Protein AF-A0A958IXX5-F1 (afdb_monomer_lite)

pLDDT: mean 87.87, std 8.1, range [67.44, 96.56]

Secondary structure (DSSP, 8-state):
-EEEEEEE---HHHHTTHHHHHHHHHHHHHHHHHH-TT-EEEEEEE-SSS-SEEEEEEE-

Radius of gyration: 12.63 Å; chains: 1; bounding box: 30×16×31 Å

Structure (mmCIF, N/CA/C/O backbone):
data_AF-A0A958IXX5-F1
#
_entry.id   AF-A0A958IXX5-F1
#
loop_
_atom_site.group_PDB
_atom_site.id
_atom_site.type_symbol
_atom_site.label_atom_id
_atom_site.label_alt_id
_atom_site.label_comp_id
_atom_site.label_asym_id
_atom_site.label_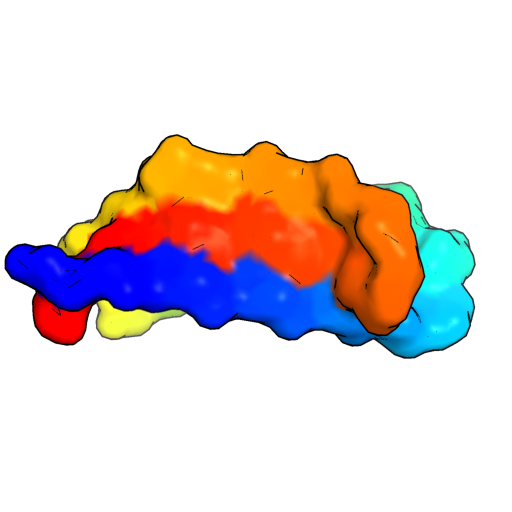entity_id
_atom_site.label_seq_id
_atom_site.pdbx_PDB_ins_code
_atom_site.Cartn_x
_atom_site.Cartn_y
_atom_site.Cartn_z
_atom_site.occupancy
_atom_site.B_iso_or_equiv
_atom_site.auth_seq_id
_atom_site.auth_comp_id
_atom_site.auth_asym_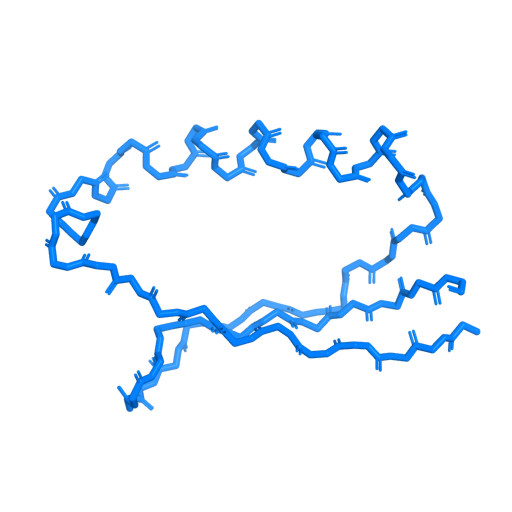id
_atom_site.auth_atom_id
_atom_site.pdbx_PDB_model_num
ATOM 1 N N . MET A 1 1 ? -16.476 3.347 9.784 1.00 81.62 1 MET A N 1
ATOM 2 C CA . MET A 1 1 ? -15.277 3.821 9.068 1.00 81.62 1 MET A CA 1
ATOM 3 C C . MET A 1 1 ? -15.565 3.797 7.586 1.00 81.62 1 MET A C 1
ATOM 5 O O . MET A 1 1 ? -16.276 2.903 7.137 1.00 81.62 1 MET A O 1
ATOM 9 N N . GLN A 1 2 ? -15.087 4.802 6.863 1.00 93.75 2 GLN A N 1
ATOM 10 C CA . GLN A 1 2 ? -15.258 4.891 5.417 1.00 93.75 2 GLN A CA 1
ATOM 11 C C . GLN A 1 2 ? -14.148 4.098 4.721 1.00 93.75 2 GLN A C 1
ATOM 13 O O . GLN A 1 2 ? -13.019 4.037 5.210 1.00 93.75 2 GLN A O 1
ATOM 18 N N . THR A 1 3 ? -14.476 3.468 3.594 1.00 96.56 3 THR A N 1
ATOM 19 C CA . THR A 1 3 ? -13.504 2.743 2.769 1.00 96.56 3 THR A CA 1
ATOM 20 C C . THR A 1 3 ? -12.961 3.670 1.695 1.00 96.56 3 THR A C 1
ATOM 22 O O . THR A 1 3 ? -13.723 4.278 0.944 1.00 96.56 3 THR A O 1
ATOM 25 N N . TYR A 1 4 ? -11.641 3.734 1.596 1.00 95.44 4 TYR A N 1
ATOM 26 C CA . TYR A 1 4 ? -10.922 4.532 0.620 1.00 95.44 4 TYR A CA 1
ATOM 27 C C . TYR A 1 4 ? -10.138 3.625 -0.323 1.00 95.44 4 TYR A C 1
ATOM 29 O O . TYR A 1 4 ? -9.643 2.565 0.069 1.00 95.44 4 TYR A O 1
ATOM 37 N N . VAL A 1 5 ? -10.019 4.070 -1.573 1.00 95.94 5 VAL A N 1
ATOM 38 C CA . VAL A 1 5 ? -9.224 3.407 -2.608 1.00 95.94 5 VAL A CA 1
ATOM 39 C C . VAL A 1 5 ? -8.174 4.390 -3.108 1.00 95.94 5 VAL A C 1
ATOM 41 O O . VAL A 1 5 ? -8.511 5.459 -3.618 1.00 95.94 5 VAL A O 1
ATOM 44 N N . LEU A 1 6 ? -6.902 4.025 -2.968 1.00 93.75 6 LEU A N 1
ATOM 45 C CA . LEU A 1 6 ? -5.767 4.791 -3.472 1.00 93.75 6 LEU A CA 1
ATOM 46 C C . LEU A 1 6 ? -5.193 4.103 -4.710 1.00 93.75 6 LEU A C 1
ATOM 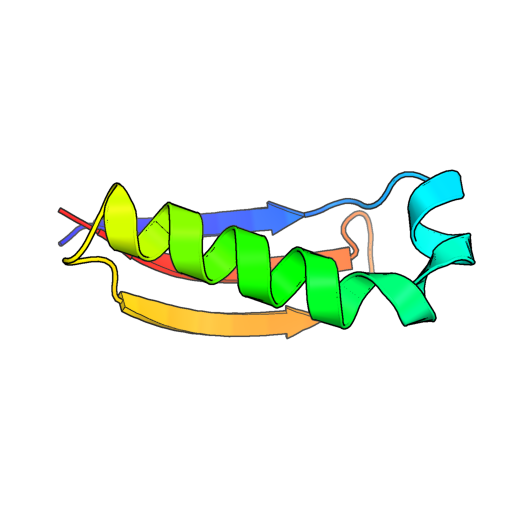48 O O . LEU A 1 6 ? -4.730 2.967 -4.650 1.00 93.75 6 LEU A O 1
ATOM 52 N N . MET A 1 7 ? -5.192 4.829 -5.826 1.00 95.50 7 MET A N 1
ATOM 53 C CA . MET A 1 7 ? -4.615 4.387 -7.094 1.00 95.50 7 MET A CA 1
ATOM 54 C C . MET A 1 7 ? -3.248 5.043 -7.279 1.00 95.50 7 MET A C 1
ATOM 56 O O . MET A 1 7 ? -3.152 6.257 -7.462 1.00 95.50 7 MET A O 1
ATOM 60 N N . THR A 1 8 ? -2.182 4.247 -7.247 1.00 91.50 8 THR A N 1
ATOM 61 C CA . THR A 1 8 ? -0.810 4.753 -7.361 1.00 91.50 8 THR A CA 1
ATOM 62 C C . THR A 1 8 ? -0.276 4.536 -8.768 1.00 91.50 8 THR A C 1
ATOM 64 O O . THR A 1 8 ? -0.240 3.409 -9.264 1.00 91.50 8 THR A O 1
ATOM 67 N N . LYS A 1 9 ? 0.202 5.619 -9.387 1.00 92.25 9 LYS A N 1
ATOM 68 C CA . LYS A 1 9 ? 0.979 5.586 -10.628 1.00 92.25 9 LYS A CA 1
ATOM 69 C C . LYS A 1 9 ? 2.410 6.023 -10.353 1.00 92.25 9 LYS A C 1
ATOM 71 O O . LYS A 1 9 ? 2.641 7.093 -9.796 1.00 92.25 9 LYS A O 1
ATOM 76 N N . LEU A 1 10 ? 3.368 5.196 -10.736 1.00 87.44 10 LEU A N 1
ATOM 77 C CA . LEU A 1 10 ? 4.783 5.487 -10.622 1.00 87.44 10 LEU A CA 1
ATOM 78 C C . LEU A 1 10 ? 5.249 6.403 -11.745 1.00 87.44 10 LEU A C 1
ATOM 80 O O . LEU A 1 10 ? 4.885 6.238 -12.911 1.00 87.44 10 LEU A O 1
ATOM 84 N N . SER A 1 11 ? 6.129 7.342 -11.397 1.00 86.81 11 SER A N 1
ATOM 85 C CA . SER A 1 11 ? 6.918 8.029 -12.411 1.00 86.81 11 SER A CA 1
ATOM 86 C C . SER A 1 11 ? 7.953 7.066 -13.017 1.00 86.81 11 SER A C 1
ATOM 88 O O . SER A 1 11 ? 8.418 6.142 -12.335 1.00 86.81 11 SER A O 1
ATOM 90 N N . PRO A 1 12 ? 8.384 7.291 -14.272 1.00 83.25 12 PRO A N 1
ATOM 91 C CA . PRO A 1 12 ? 9.404 6.464 -14.918 1.00 83.25 12 PRO A CA 1
ATOM 92 C C . PRO A 1 12 ? 10.718 6.357 -14.129 1.00 83.25 12 PRO A C 1
ATOM 94 O O . PRO A 1 12 ? 11.407 5.339 -14.204 1.00 83.25 12 PRO A O 1
ATOM 97 N N . GLU A 1 13 ? 11.084 7.390 -13.367 1.00 81.31 13 GLU A N 1
ATOM 98 C CA . GLU A 1 13 ? 12.300 7.405 -12.546 1.00 81.31 13 GLU A CA 1
ATOM 99 C C . GLU A 1 13 ? 12.174 6.491 -11.325 1.00 81.31 13 GLU A C 1
ATOM 101 O O . GLU A 1 13 ? 13.096 5.730 -11.022 1.00 81.31 13 GLU A O 1
ATOM 106 N N . MET A 1 14 ? 11.014 6.500 -10.661 1.00 74.62 14 MET A N 1
ATOM 107 C CA . MET A 1 14 ? 10.746 5.632 -9.512 1.00 74.62 14 MET A CA 1
ATOM 108 C C . MET A 1 14 ? 10.684 4.155 -9.908 1.00 74.62 14 MET A C 1
ATOM 110 O O . MET A 1 14 ? 11.158 3.301 -9.155 1.00 74.62 14 MET A O 1
ATOM 114 N N . SER A 1 15 ? 10.186 3.844 -11.108 1.00 72.94 15 SER A N 1
ATOM 115 C CA . SER A 1 15 ? 10.163 2.471 -11.632 1.00 72.94 15 SER A CA 1
ATOM 116 C C . SER A 1 15 ? 11.565 1.872 -11.798 1.00 72.94 15 SER A C 1
ATOM 118 O O . SER A 1 15 ? 11.744 0.667 -11.638 1.00 72.94 15 SER A O 1
ATOM 120 N N . LYS A 1 16 ? 12.595 2.697 -12.035 1.00 76.19 16 LYS A N 1
ATOM 121 C CA . LYS A 1 16 ? 13.996 2.240 -12.131 1.00 76.19 16 LYS A CA 1
ATOM 122 C C . LYS A 1 16 ? 14.625 1.932 -10.767 1.00 76.19 16 LYS A C 1
ATOM 124 O O . LYS A 1 16 ? 15.636 1.237 -10.702 1.00 76.19 16 LYS A O 1
ATOM 129 N N . GLN A 1 17 ? 14.033 2.417 -9.673 1.00 73.12 17 GLN A N 1
ATOM 130 C CA . GLN A 1 17 ? 14.571 2.305 -8.314 1.00 73.12 17 GLN A CA 1
ATOM 131 C C . GLN A 1 17 ? 13.781 1.334 -7.422 1.00 73.12 17 GLN A C 1
ATOM 133 O O . GLN A 1 17 ? 13.781 1.469 -6.199 1.00 73.12 17 GLN A O 1
ATOM 138 N N . ILE A 1 18 ? 13.149 0.308 -8.007 1.00 67.44 18 ILE A N 1
ATOM 139 C CA . ILE A 1 18 ? 12.332 -0.690 -7.287 1.00 67.44 18 ILE A CA 1
ATOM 140 C C . ILE A 1 18 ? 13.035 -1.274 -6.047 1.00 67.44 18 ILE A C 1
ATOM 142 O O . ILE A 1 18 ? 12.389 -1.484 -5.021 1.00 67.44 18 ILE A O 1
ATOM 146 N N . LYS A 1 19 ? 14.363 -1.460 -6.084 1.00 69.81 19 LYS A N 1
ATOM 147 C CA . LYS A 1 19 ? 15.142 -1.978 -4.942 1.00 69.81 19 LYS A CA 1
ATOM 148 C C . LYS A 1 19 ? 15.089 -1.081 -3.693 1.00 69.81 19 LYS A C 1
ATOM 150 O O . LYS A 1 19 ? 15.120 -1.602 -2.584 1.00 69.81 19 LYS A O 1
ATOM 155 N N . HIS A 1 20 ? 14.953 0.236 -3.850 1.00 69.69 20 HIS A N 1
ATOM 156 C CA . HIS A 1 20 ? 14.831 1.184 -2.730 1.00 69.69 20 HIS A CA 1
ATOM 157 C C . HIS A 1 20 ? 13.382 1.350 -2.244 1.00 69.69 20 HIS A C 1
ATOM 159 O O . HIS A 1 20 ? 13.132 1.903 -1.171 1.00 69.69 20 HIS A O 1
ATOM 165 N N . ARG A 1 21 ? 12.408 0.831 -3.001 1.00 71.75 21 ARG A N 1
ATOM 166 C CA . ARG A 1 21 ? 10.978 1.023 -2.741 1.00 71.75 21 ARG A CA 1
ATOM 167 C C . ARG A 1 21 ? 10.509 0.336 -1.461 1.00 71.75 21 ARG A C 1
ATOM 169 O O . ARG A 1 21 ? 9.647 0.870 -0.778 1.00 71.75 21 ARG A O 1
ATOM 176 N N . ALA A 1 22 ? 11.098 -0.806 -1.101 1.00 73.88 22 ALA A N 1
ATOM 177 C CA . ALA A 1 22 ? 10.735 -1.525 0.122 1.00 73.88 22 ALA A CA 1
ATOM 178 C C . ALA A 1 22 ? 11.024 -0.702 1.393 1.00 73.88 22 ALA A C 1
ATOM 180 O O . ALA A 1 22 ? 10.211 -0.683 2.314 1.00 73.88 22 ALA A O 1
ATOM 181 N N . GLN A 1 23 ? 12.151 0.019 1.435 1.00 79.00 23 GLN A N 1
ATOM 182 C CA . GLN A 1 23 ? 12.471 0.918 2.551 1.00 79.00 23 GLN A CA 1
ATOM 183 C C . GLN A 1 23 ? 11.565 2.150 2.570 1.00 79.00 23 GLN A C 1
ATOM 185 O O . GLN A 1 23 ? 11.075 2.527 3.632 1.00 79.00 23 GLN A O 1
ATOM 190 N N . LEU A 1 24 ? 11.309 2.747 1.404 1.00 77.31 24 LEU A N 1
ATOM 191 C CA . LEU A 1 24 ? 10.372 3.867 1.272 1.00 77.31 24 LEU A CA 1
ATOM 192 C C . LEU A 1 24 ? 8.954 3.487 1.718 1.00 77.31 24 LEU A C 1
ATOM 194 O O . LEU A 1 24 ? 8.329 4.243 2.454 1.00 77.31 24 LEU A O 1
ATOM 198 N N . GLY A 1 25 ? 8.479 2.298 1.341 1.00 78.81 25 GLY A N 1
ATOM 199 C CA . GLY A 1 25 ? 7.167 1.789 1.738 1.00 78.81 25 GLY A CA 1
ATOM 200 C C . GLY A 1 25 ? 7.034 1.612 3.251 1.00 78.81 25 GLY A C 1
ATOM 201 O O . GLY A 1 25 ? 6.012 1.986 3.815 1.00 78.81 25 GLY A O 1
ATOM 202 N N . ARG A 1 26 ? 8.082 1.120 3.931 1.00 81.62 26 ARG A N 1
ATOM 203 C CA . ARG A 1 26 ? 8.086 1.012 5.402 1.00 81.62 26 ARG A CA 1
ATOM 204 C C . ARG A 1 26 ? 7.986 2.375 6.079 1.00 81.62 26 ARG A C 1
ATOM 206 O O . ARG A 1 26 ? 7.105 2.558 6.909 1.00 81.62 26 ARG A O 1
ATOM 213 N N . LYS A 1 27 ? 8.821 3.336 5.669 1.00 86.00 27 LYS A N 1
ATOM 214 C CA . LYS A 1 27 ? 8.781 4.706 6.213 1.00 86.00 27 LYS A CA 1
ATOM 215 C C . LYS A 1 27 ? 7.424 5.371 5.994 1.00 86.00 27 LYS A C 1
ATOM 217 O O . LYS A 1 27 ? 6.921 6.070 6.864 1.00 86.00 27 LYS A O 1
ATOM 222 N N . TRP A 1 28 ? 6.823 5.149 4.827 1.00 85.12 28 TRP A N 1
ATOM 223 C CA . TRP A 1 28 ? 5.492 5.664 4.531 1.00 85.12 28 TRP A CA 1
ATOM 224 C C . TRP A 1 28 ? 4.424 5.038 5.436 1.00 85.12 28 TRP A C 1
ATOM 226 O O . TRP A 1 28 ? 3.616 5.766 6.003 1.00 85.12 28 TRP A O 1
ATOM 236 N N . LEU A 1 29 ? 4.450 3.714 5.630 1.00 85.19 29 LEU A N 1
ATOM 237 C CA . LEU A 1 29 ? 3.520 3.026 6.531 1.00 85.19 29 LEU A CA 1
ATOM 238 C C . LEU A 1 29 ? 3.647 3.505 7.981 1.00 85.19 29 LEU A C 1
ATOM 240 O O . LEU A 1 29 ? 2.632 3.654 8.657 1.00 85.19 29 LEU A O 1
ATOM 244 N N . GLU A 1 30 ? 4.870 3.745 8.456 1.00 89.38 30 GLU A N 1
ATOM 245 C CA . GLU A 1 30 ? 5.119 4.320 9.784 1.00 89.38 30 GLU A CA 1
ATOM 246 C C . GLU A 1 30 ? 4.463 5.698 9.909 1.00 89.38 30 GLU A C 1
ATOM 248 O O . GLU A 1 30 ? 3.645 5.911 10.800 1.00 89.38 30 GLU A O 1
ATOM 253 N N . HIS A 1 31 ? 4.708 6.586 8.945 1.00 91.12 31 HIS A N 1
ATOM 254 C CA . HIS A 1 31 ? 4.117 7.926 8.916 1.00 91.12 31 HIS A CA 1
ATOM 255 C C . HIS A 1 31 ? 2.584 7.913 8.853 1.00 91.12 31 HIS A C 1
ATOM 257 O O . HIS A 1 31 ? 1.914 8.744 9.465 1.00 91.12 31 HIS A O 1
ATOM 263 N N . VAL A 1 32 ? 2.006 6.965 8.112 1.00 89.38 32 VAL A N 1
ATOM 264 C CA . VAL A 1 32 ? 0.550 6.789 8.037 1.00 89.38 32 VAL A CA 1
ATOM 265 C C . VAL A 1 32 ? -0.014 6.358 9.389 1.00 89.38 32 VAL A C 1
ATOM 267 O O . VAL A 1 32 ? -1.006 6.934 9.827 1.00 89.38 32 VAL A O 1
ATOM 270 N N . LYS A 1 33 ? 0.634 5.414 10.081 1.00 88.31 33 LYS A N 1
ATOM 271 C CA . LY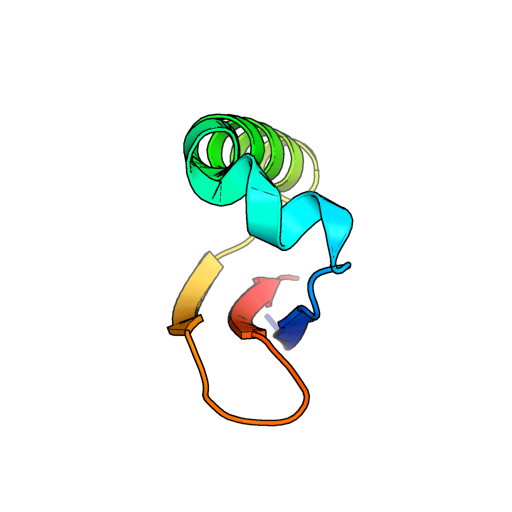S A 1 33 ? 0.219 4.986 11.426 1.00 88.31 33 LYS A CA 1
ATOM 272 C C . LYS A 1 33 ? 0.349 6.094 12.467 1.00 88.31 33 LYS A C 1
ATOM 274 O O . LYS A 1 33 ? -0.500 6.188 13.343 1.00 88.31 33 LYS A O 1
ATOM 279 N N . GLU A 1 34 ? 1.375 6.937 12.370 1.00 93.88 34 GLU A N 1
ATOM 280 C CA . GLU A 1 34 ? 1.530 8.093 13.262 1.00 93.88 34 GLU A CA 1
ATOM 281 C C . GLU A 1 34 ? 0.404 9.117 13.075 1.00 93.88 34 GLU A C 1
ATOM 283 O O . GLU A 1 34 ? -0.104 9.668 14.049 1.00 93.88 34 GLU A O 1
ATOM 288 N N . LYS A 1 35 ? -0.008 9.369 11.827 1.00 92.38 35 LYS A N 1
ATOM 289 C CA . LYS A 1 35 ? -1.037 10.371 11.510 1.00 92.38 35 LYS A CA 1
ATOM 290 C C . LYS A 1 35 ? -2.467 9.864 11.639 1.00 92.38 35 LYS A C 1
ATOM 292 O O . LYS A 1 35 ? -3.360 10.644 11.953 1.00 92.38 35 LYS A O 1
ATOM 297 N N . CYS A 1 36 ? -2.693 8.592 11.344 1.00 92.25 36 CYS A N 1
ATOM 298 C CA . CYS A 1 36 ? -3.997 7.949 11.393 1.00 92.25 36 CYS A CA 1
ATOM 299 C C . CYS A 1 36 ? -3.832 6.568 12.043 1.00 92.25 36 CYS A C 1
ATOM 301 O O . CYS A 1 36 ? -3.752 5.558 11.346 1.00 92.25 36 CYS A O 1
ATOM 303 N N . PRO A 1 37 ? -3.746 6.500 13.380 1.00 92.06 37 PRO A N 1
ATOM 304 C CA . PRO A 1 37 ? -3.491 5.245 14.089 1.00 92.06 37 PRO A CA 1
ATOM 305 C C . PRO A 1 37 ? -4.630 4.229 13.943 1.00 92.06 37 PRO A C 1
ATOM 307 O O . PRO A 1 37 ? -4.409 3.028 14.075 1.00 92.06 37 PRO A O 1
ATOM 310 N N . GLU A 1 38 ? -5.836 4.703 13.635 1.00 93.38 38 GLU A N 1
ATOM 311 C CA . GLU A 1 38 ? -7.033 3.887 13.423 1.00 93.38 38 GLU A CA 1
ATOM 312 C C . GLU A 1 38 ? -7.144 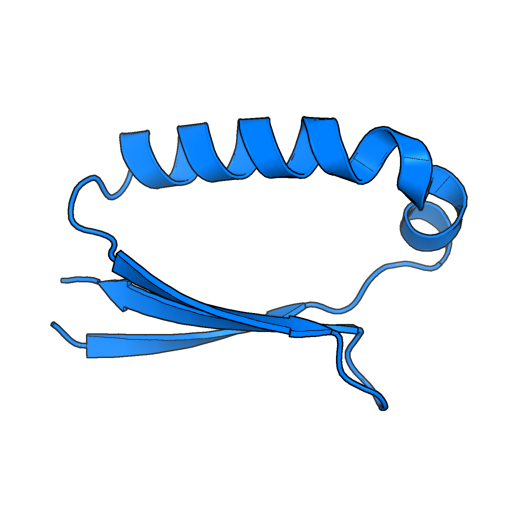3.321 11.997 1.00 93.38 38 GLU A C 1
ATOM 314 O O . GLU A 1 38 ? -8.087 2.588 11.697 1.00 93.38 38 GLU A O 1
ATOM 319 N N . VAL A 1 39 ? -6.197 3.645 11.107 1.00 93.94 39 VAL A N 1
ATOM 320 C CA . VAL A 1 39 ? -6.214 3.161 9.725 1.00 93.94 39 VAL A CA 1
ATOM 321 C C . VAL A 1 39 ? -6.070 1.642 9.670 1.00 93.94 39 VAL A C 1
ATOM 323 O O . VAL A 1 39 ? -5.167 1.044 10.264 1.00 93.94 39 VAL A O 1
ATOM 326 N N . LYS A 1 40 ? -6.930 1.000 8.882 1.00 94.19 40 LYS A N 1
ATOM 327 C CA . LYS A 1 40 ? -6.885 -0.440 8.640 1.00 94.19 40 LYS A CA 1
ATOM 328 C C . LYS A 1 40 ? -6.680 -0.713 7.160 1.00 94.19 40 LYS A C 1
ATOM 330 O O . LYS A 1 40 ? -7.569 -0.491 6.345 1.00 94.19 40 LYS A O 1
ATOM 335 N N . PHE A 1 41 ? -5.508 -1.236 6.814 1.00 92.44 41 PHE A N 1
ATOM 336 C CA . PHE A 1 41 ? -5.215 -1.692 5.457 1.00 92.44 41 PHE A CA 1
ATOM 337 C C . PHE A 1 41 ? -5.962 -2.996 5.173 1.00 92.44 41 PHE A C 1
ATOM 339 O O . PHE A 1 41 ? -5.760 -3.997 5.859 1.00 92.44 41 PHE A O 1
ATOM 346 N N . VAL A 1 42 ? -6.839 -2.965 4.173 1.00 95.31 42 VAL A N 1
ATOM 347 C CA . VAL A 1 42 ? -7.700 -4.086 3.778 1.00 95.31 42 VAL A CA 1
ATOM 348 C C . VAL A 1 42 ? -7.026 -4.923 2.699 1.00 95.31 42 VAL A C 1
ATOM 350 O O . VAL A 1 42 ? -7.003 -6.147 2.802 1.00 95.31 42 VAL A O 1
ATOM 353 N N . ALA A 1 43 ? -6.467 -4.280 1.672 1.00 94.62 43 ALA A N 1
ATOM 354 C CA . ALA A 1 43 ? -5.817 -4.978 0.569 1.00 94.62 43 ALA A CA 1
ATOM 355 C C . ALA A 1 43 ? -4.786 -4.103 -0.152 1.00 94.62 43 ALA A C 1
ATOM 357 O O . ALA A 1 43 ? -4.916 -2.880 -0.191 1.00 94.62 43 ALA A O 1
ATOM 358 N N . HIS A 1 44 ? -3.795 -4.756 -0.758 1.00 93.31 44 HIS A N 1
ATOM 359 C CA . HIS A 1 44 ? -2.789 -4.145 -1.623 1.00 93.31 44 HIS A CA 1
ATOM 360 C C . HIS A 1 44 ? -2.606 -5.014 -2.868 1.00 93.31 44 HIS A C 1
ATOM 362 O O . HIS A 1 44 ? -2.287 -6.201 -2.749 1.00 93.31 44 HIS A O 1
ATOM 368 N N . TYR A 1 45 ? -2.772 -4.427 -4.052 1.00 94.31 45 TYR A N 1
ATOM 369 C CA . TYR A 1 45 ? -2.627 -5.121 -5.329 1.00 94.31 45 TYR A CA 1
ATOM 370 C C . TYR A 1 45 ? -1.671 -4.382 -6.258 1.00 94.31 45 TYR A C 1
ATOM 372 O O . TYR A 1 45 ? -1.765 -3.168 -6.423 1.00 94.31 45 TYR A O 1
ATOM 380 N N . ALA A 1 46 ? -0.802 -5.139 -6.928 1.00 92.88 46 ALA A N 1
ATOM 381 C CA . ALA A 1 46 ? -0.184 -4.696 -8.170 1.00 92.88 46 ALA A CA 1
ATOM 382 C C . ALA A 1 46 ? -1.159 -4.992 -9.314 1.00 92.88 46 ALA A C 1
ATOM 384 O O . ALA A 1 46 ? -1.671 -6.110 -9.413 1.00 92.88 46 ALA A O 1
ATOM 385 N N . ILE A 1 47 ? -1.434 -4.000 -10.155 1.00 94.69 47 ILE A N 1
ATOM 386 C CA . ILE A 1 47 ? -2.428 -4.111 -11.227 1.00 94.69 47 ILE A CA 1
ATOM 387 C C . ILE A 1 47 ? -1.799 -3.797 -12.583 1.00 94.69 47 ILE A C 1
ATOM 389 O O . ILE A 1 47 ? -0.773 -3.129 -12.674 1.00 94.69 47 ILE A O 1
ATOM 393 N N . LEU A 1 48 ? -2.419 -4.303 -13.647 1.00 91.69 48 LEU A N 1
ATOM 394 C CA . LEU A 1 48 ? -2.048 -3.974 -15.019 1.00 91.69 48 LEU A CA 1
ATOM 395 C C . LEU A 1 48 ? -2.941 -2.838 -15.523 1.00 91.69 48 LEU A C 1
ATOM 397 O O . LEU A 1 48 ? -4.149 -2.851 -15.292 1.00 91.69 48 LEU A O 1
ATOM 401 N N . GLY A 1 49 ? -2.364 -1.881 -16.249 1.00 89.50 49 GLY A N 1
ATOM 402 C CA . GLY A 1 49 ? -3.110 -0.792 -16.876 1.00 89.50 49 GLY A CA 1
ATOM 403 C C . GLY A 1 49 ? -2.476 0.572 -16.633 1.00 89.50 49 GLY A C 1
ATOM 404 O O . GLY A 1 49 ? -1.259 0.714 -16.596 1.00 89.50 49 GLY A O 1
ATOM 405 N N . SER A 1 50 ? -3.311 1.606 -16.513 1.00 90.94 50 SER A N 1
ATOM 406 C CA . SER A 1 50 ? -2.853 2.998 -16.403 1.00 90.94 50 SER A CA 1
ATOM 407 C C . SER A 1 50 ? -2.218 3.357 -15.056 1.00 90.94 50 SER A C 1
ATOM 409 O O . SER A 1 50 ? -1.592 4.419 -14.969 1.00 90.94 50 SER A O 1
ATOM 411 N N . TYR A 1 51 ? -2.393 2.498 -14.052 1.00 94.38 51 TYR A N 1
ATOM 412 C CA . TYR A 1 51 ? -1.870 2.601 -12.693 1.00 94.38 51 TYR A CA 1
ATOM 413 C C . TYR A 1 51 ? -1.112 1.323 -12.347 1.00 94.38 51 TYR A C 1
ATOM 415 O O . TYR A 1 51 ? -1.372 0.275 -12.931 1.00 94.38 51 TYR A O 1
ATOM 423 N N . ASP A 1 52 ? -0.211 1.424 -11.376 1.00 90.94 52 ASP A N 1
ATOM 424 C CA . ASP A 1 52 ? 0.682 0.332 -10.998 1.00 90.94 52 ASP A CA 1
ATOM 425 C C . ASP A 1 52 ? 0.194 -0.400 -9.740 1.00 90.94 52 ASP A C 1
ATOM 427 O O . ASP A 1 52 ? 0.359 -1.615 -9.629 1.00 90.94 52 ASP A O 1
ATOM 431 N N . PHE A 1 53 ? -0.418 0.322 -8.790 1.00 92.12 53 PHE A N 1
ATOM 432 C CA . PHE A 1 53 ? -0.905 -0.252 -7.531 1.00 92.12 53 PHE A CA 1
ATOM 433 C C . PHE A 1 53 ? -2.278 0.280 -7.132 1.00 92.12 53 PHE A C 1
ATOM 435 O O . PHE A 1 53 ? -2.633 1.420 -7.443 1.00 92.12 53 PHE A O 1
ATOM 442 N N . LEU A 1 54 ? -3.004 -0.553 -6.393 1.00 94.88 54 LEU A N 1
ATOM 443 C CA . LEU A 1 54 ? -4.267 -0.238 -5.744 1.00 94.88 54 LEU A CA 1
ATOM 444 C C . LEU A 1 54 ? -4.173 -0.629 -4.269 1.00 94.88 54 LEU A C 1
ATOM 446 O O . LEU A 1 54 ? -3.937 -1.795 -3.947 1.00 94.88 54 LEU A O 1
ATOM 450 N N . ASP A 1 55 ? -4.398 0.342 -3.391 1.00 94.12 55 ASP A N 1
ATOM 451 C CA . ASP A 1 55 ? -4.484 0.153 -1.945 1.00 94.12 55 ASP A CA 1
ATOM 452 C C . ASP A 1 55 ? -5.916 0.410 -1.469 1.00 94.12 55 ASP A C 1
ATOM 454 O O . ASP A 1 55 ? -6.519 1.429 -1.812 1.00 94.12 55 ASP A O 1
ATOM 458 N N . ILE A 1 56 ? -6.458 -0.507 -0.667 1.00 95.94 56 ILE A N 1
ATOM 459 C CA . ILE A 1 56 ? -7.768 -0.373 -0.020 1.00 95.94 56 ILE A CA 1
ATOM 460 C C . ILE A 1 56 ? -7.541 -0.258 1.478 1.00 95.94 56 ILE A C 1
ATOM 462 O O . ILE A 1 56 ? -6.896 -1.126 2.075 1.00 95.94 56 ILE A O 1
ATOM 466 N N . PHE A 1 57 ? -8.091 0.780 2.096 1.00 94.56 57 PHE A N 1
ATOM 467 C CA . PHE A 1 57 ? -8.014 0.963 3.541 1.00 94.56 57 PHE A CA 1
ATOM 468 C C . PHE A 1 57 ? -9.287 1.583 4.113 1.00 94.56 57 PHE A C 1
ATOM 470 O O . PHE A 1 57 ? -10.028 2.290 3.432 1.00 94.56 57 PHE A O 1
ATOM 477 N N . GLU A 1 58 ? -9.540 1.293 5.382 1.00 96.00 58 GLU A N 1
ATOM 478 C CA . GLU A 1 58 ? -10.600 1.899 6.180 1.00 96.00 58 GLU A CA 1
ATOM 479 C C . GLU A 1 58 ? -9.977 2.960 7.089 1.00 96.00 58 GLU A C 1
ATOM 481 O O . GLU A 1 58 ? -8.925 2.726 7.688 1.00 96.00 58 GLU A O 1
ATOM 486 N N . ALA A 1 59 ? -10.615 4.123 7.177 1.00 92.25 59 ALA A N 1
ATOM 487 C CA . ALA A 1 59 ? -10.218 5.215 8.063 1.00 92.25 59 ALA A CA 1
ATOM 488 C C . ALA A 1 59 ? -11.474 5.908 8.641 1.00 92.25 59 ALA A C 1
ATOM 490 O O . ALA A 1 59 ? -12.567 5.743 8.073 1.00 92.25 59 ALA A O 1
ATOM 491 N N . PRO A 1 60 ? -11.360 6.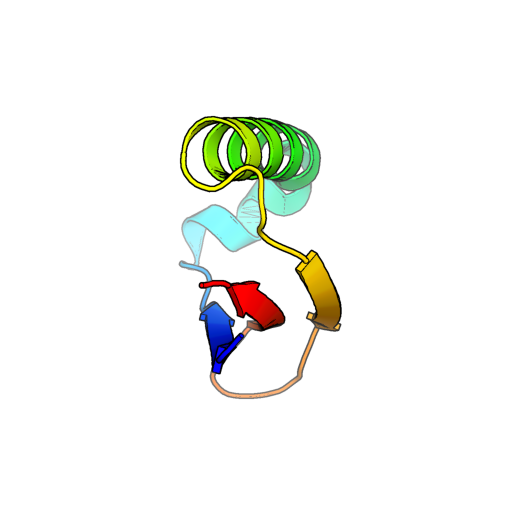594 9.796 1.00 89.50 60 PRO A N 1
ATOM 492 C CA . PRO A 1 60 ? -12.458 7.362 10.383 1.00 89.50 60 PRO A CA 1
ATOM 493 C C . PRO A 1 60 ? -12.976 8.465 9.454 1.00 89.50 60 PRO A C 1
ATOM 495 O O . PRO A 1 60 ? -12.163 9.067 8.714 1.00 89.50 60 PRO A O 1
#

Sequence (60 aa):
MQTYVLMTKLSPEMSKQIKHRAQLGRKWLEHVKEKCPEVKFVAHYAILGSYDFLDIFEAP

Foldseek 3Di:
DDKDKDFAADDPVVVVVVVCVVVVVVVVVVVCCVVFVPKAWDDKDQDDDPTGIMTMIDGD